Protein AF-A0A2M7NJ41-F1 (afdb_monomer_lite)

Radius of gyration: 12.16 Å; chains: 1; bounding box: 23×26×33 Å

Foldseek 3Di:
DVVVCVVCVVVVHDDCDVLVVVLVCLVVVVDVDSVVVVVVCVVVPVDDDPVSVVVSCVSSVND

Secondary structure (DSSP, 8-state):
-HHHHHHHHHTT----THHHHHHHHHHTTS-S-SHHHHHHHHHTT----HHHHHHHHHHTT--

Structure (mmCIF, N/CA/C/O backbone):
data_AF-A0A2M7NJ41-F1
#
_entry.id   AF-A0A2M7NJ41-F1
#
lo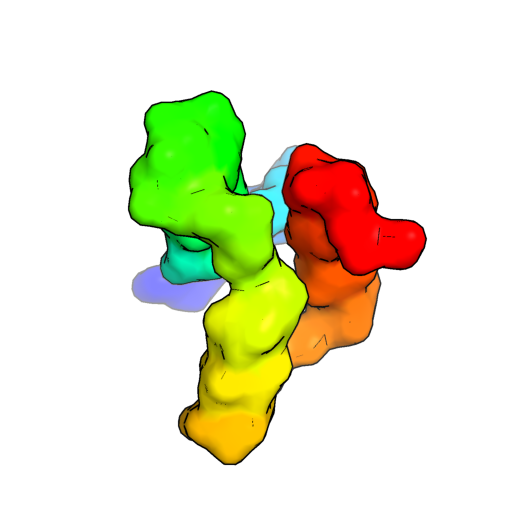op_
_atom_site.group_PDB
_atom_site.id
_atom_site.type_symbol
_atom_site.label_atom_id
_atom_site.label_alt_id
_atom_site.label_comp_id
_atom_site.label_asym_id
_atom_site.label_entity_id
_atom_site.label_seq_id
_atom_site.pdbx_PDB_ins_code
_atom_site.Cartn_x
_atom_site.Cartn_y
_atom_site.Cartn_z
_atom_site.occupancy
_atom_site.B_iso_or_equiv
_atom_site.auth_seq_id
_atom_site.auth_comp_id
_atom_site.auth_asym_id
_atom_site.auth_atom_id
_atom_site.pdbx_PDB_model_num
ATOM 1 N N . MET A 1 1 ? -3.459 -3.873 -20.364 1.00 56.12 1 MET A N 1
ATOM 2 C CA . MET A 1 1 ? -2.929 -3.339 -19.079 1.00 56.12 1 MET A CA 1
ATOM 3 C C . MET A 1 1 ? -1.466 -2.856 -19.092 1.00 56.12 1 MET A C 1
ATOM 5 O O . MET A 1 1 ? -1.164 -1.944 -18.332 1.00 56.12 1 MET A O 1
ATOM 9 N N . LYS A 1 2 ? -0.544 -3.408 -19.908 1.00 58.78 2 LYS A N 1
ATOM 10 C CA . LYS A 1 2 ? 0.872 -2.955 -19.955 1.00 58.78 2 LYS A CA 1
ATOM 11 C C . LYS A 1 2 ? 1.015 -1.479 -20.384 1.00 58.78 2 LYS A C 1
ATOM 13 O O . LYS A 1 2 ? 1.682 -0.721 -19.697 1.00 58.78 2 LYS A O 1
ATOM 18 N N . LYS A 1 3 ? 0.285 -1.058 -21.430 1.00 72.12 3 LYS A N 1
ATOM 19 C CA . LYS A 1 3 ? 0.320 0.311 -21.989 1.00 72.12 3 LYS A CA 1
ATOM 20 C C . LYS A 1 3 ? -0.038 1.409 -20.975 1.00 72.12 3 LYS A C 1
ATOM 22 O O . LYS A 1 3 ? 0.682 2.392 -20.888 1.00 72.12 3 LYS A O 1
ATOM 27 N N . ALA A 1 4 ? -1.081 1.212 -20.163 1.00 72.56 4 ALA A N 1
ATOM 28 C CA . ALA A 1 4 ? -1.501 2.191 -19.154 1.00 72.56 4 ALA A CA 1
ATOM 29 C C . ALA A 1 4 ? -0.440 2.393 -18.060 1.00 72.56 4 ALA A C 1
ATOM 31 O O . ALA A 1 4 ? -0.111 3.524 -17.718 1.00 72.56 4 ALA A O 1
ATOM 32 N N . ARG A 1 5 ? 0.157 1.298 -17.564 1.00 69.00 5 ARG A N 1
ATOM 33 C CA . ARG A 1 5 ? 1.261 1.377 -16.593 1.00 69.00 5 ARG A CA 1
ATOM 34 C C . ARG A 1 5 ? 2.497 2.046 -17.186 1.00 69.00 5 ARG A C 1
ATOM 36 O O . ARG A 1 5 ? 3.130 2.846 -16.509 1.00 69.00 5 ARG A O 1
ATOM 43 N N . THR A 1 6 ? 2.838 1.726 -18.432 1.00 72.56 6 THR A N 1
ATOM 44 C CA . THR A 1 6 ? 3.976 2.344 -19.122 1.00 72.56 6 THR A CA 1
ATOM 45 C C . THR A 1 6 ? 3.758 3.844 -19.320 1.00 72.56 6 THR A C 1
ATOM 47 O O . THR A 1 6 ? 4.647 4.626 -19.009 1.00 72.56 6 THR A O 1
ATOM 50 N N . TYR A 1 7 ? 2.568 4.252 -19.763 1.00 77.56 7 TYR A N 1
ATOM 51 C CA . TYR A 1 7 ? 2.229 5.660 -19.972 1.00 77.56 7 TYR A CA 1
ATOM 52 C C . TYR A 1 7 ? 2.233 6.465 -18.665 1.00 77.56 7 TYR A C 1
ATOM 54 O O . TYR A 1 7 ? 2.819 7.541 -18.601 1.00 77.56 7 TYR A O 1
ATOM 62 N N . ALA A 1 8 ? 1.652 5.914 -17.598 1.00 73.25 8 ALA A N 1
ATOM 63 C CA . ALA A 1 8 ? 1.664 6.537 -16.279 1.00 73.25 8 ALA A CA 1
ATOM 64 C C . ALA A 1 8 ? 3.093 6.705 -15.733 1.00 73.25 8 ALA A C 1
ATOM 66 O O . ALA A 1 8 ? 3.442 7.792 -15.282 1.00 73.25 8 ALA A O 1
ATOM 67 N N . LYS A 1 9 ? 3.950 5.680 -15.867 1.00 71.81 9 LYS A N 1
ATOM 68 C CA . LYS A 1 9 ? 5.373 5.778 -15.501 1.00 71.81 9 LYS A CA 1
ATOM 69 C C . LYS A 1 9 ? 6.114 6.855 -16.296 1.00 71.81 9 LYS A C 1
ATOM 71 O O . LYS A 1 9 ? 6.868 7.614 -15.703 1.00 71.81 9 LYS A O 1
ATOM 76 N N . LEU A 1 10 ? 5.882 6.946 -17.609 1.00 77.06 10 LEU A N 1
ATOM 77 C CA . LEU A 1 10 ? 6.476 7.983 -18.467 1.00 77.06 10 LEU A CA 1
ATOM 78 C C . LEU A 1 10 ? 6.053 9.403 -18.063 1.00 77.06 10 LEU A C 1
ATOM 80 O O . LEU A 1 10 ? 6.773 10.357 -18.332 1.00 77.06 10 LEU A O 1
ATOM 84 N N . LYS A 1 11 ? 4.895 9.542 -17.415 1.00 73.94 11 LYS A N 1
ATOM 85 C CA . LYS A 1 11 ? 4.378 10.808 -16.886 1.00 73.94 11 LYS A CA 1
ATOM 86 C C . LYS A 1 11 ? 4.727 11.047 -15.410 1.00 73.94 11 LYS A C 1
ATOM 88 O O . LYS A 1 11 ? 4.231 12.005 -14.833 1.00 73.94 11 LYS A O 1
ATOM 93 N N . GLY A 1 12 ? 5.566 10.202 -14.805 1.00 66.00 12 GLY A N 1
ATOM 94 C CA . GLY A 1 12 ? 5.991 10.343 -13.408 1.00 66.00 12 GLY A CA 1
ATOM 95 C C . GLY A 1 12 ? 4.965 9.864 -12.376 1.00 66.00 12 GLY A C 1
ATOM 96 O O . GLY A 1 12 ? 5.158 10.077 -11.184 1.00 66.00 12 GLY A O 1
ATOM 97 N N . TYR A 1 13 ? 3.887 9.195 -12.796 1.00 69.94 13 TYR A N 1
ATOM 98 C CA . TYR A 1 13 ? 2.874 8.676 -11.878 1.00 69.94 13 TYR A CA 1
ATOM 99 C C . TYR A 1 13 ? 3.240 7.291 -11.339 1.00 69.94 13 TYR A C 1
ATOM 101 O O . TYR A 1 13 ? 3.529 6.349 -12.090 1.00 69.94 13 TYR A O 1
ATOM 109 N N . THR A 1 14 ? 3.121 7.129 -10.022 1.00 65.75 14 THR A N 1
ATOM 110 C CA . THR A 1 14 ? 3.307 5.841 -9.351 1.00 65.75 14 THR A CA 1
ATOM 111 C C . THR A 1 14 ? 2.041 4.989 -9.446 1.00 65.75 14 THR A C 1
ATOM 113 O O . THR A 1 14 ? 1.011 5.277 -8.841 1.00 65.75 14 THR A O 1
ATOM 116 N N . CYS A 1 15 ? 2.095 3.888 -10.201 1.00 67.12 15 CYS A N 1
ATOM 117 C CA . CYS A 1 15 ? 0.969 2.956 -10.306 1.00 67.12 15 CYS A CA 1
ATOM 118 C C . CYS A 1 15 ? 0.883 2.017 -9.089 1.00 67.12 15 CYS A C 1
ATOM 120 O O . CYS A 1 15 ? 1.454 0.919 -9.100 1.00 67.12 15 CYS A O 1
ATOM 122 N N . LEU A 1 16 ? 0.104 2.407 -8.081 1.00 73.31 16 LEU A N 1
ATOM 123 C CA . LEU A 1 16 ? -0.131 1.613 -6.866 1.00 73.31 16 LEU A CA 1
ATOM 124 C C . LEU A 1 16 ? -0.911 0.307 -7.154 1.00 73.31 16 LEU A C 1
ATOM 126 O O . LEU A 1 16 ? -0.607 -0.749 -6.600 1.00 73.31 16 LEU A O 1
ATOM 130 N N . GLY A 1 17 ? -1.842 0.312 -8.117 1.00 74.38 17 GLY A N 1
ATOM 131 C CA . GLY A 1 17 ? -2.665 -0.865 -8.444 1.00 74.38 17 GLY A CA 1
ATOM 132 C C . GLY A 1 17 ? -3.549 -1.285 -7.263 1.00 74.38 17 GLY A C 1
ATOM 133 O O . GLY A 1 17 ? -4.053 -0.419 -6.557 1.00 74.38 17 GLY A O 1
ATOM 134 N N . SER A 1 18 ? -3.705 -2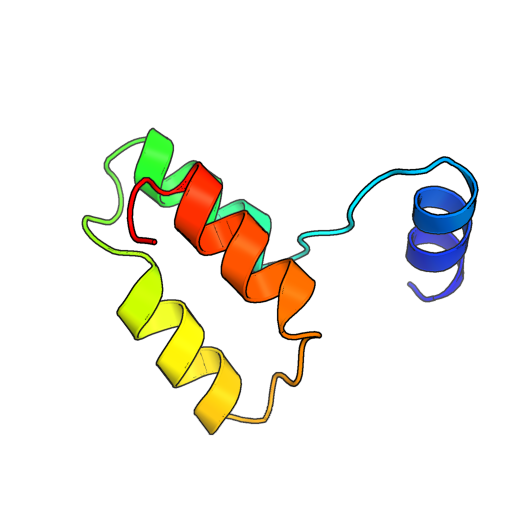.592 -7.017 1.00 78.56 18 SER A N 1
ATOM 135 C CA . SER A 1 18 ? -4.497 -3.126 -5.892 1.00 78.56 18 SER A CA 1
ATOM 136 C C . S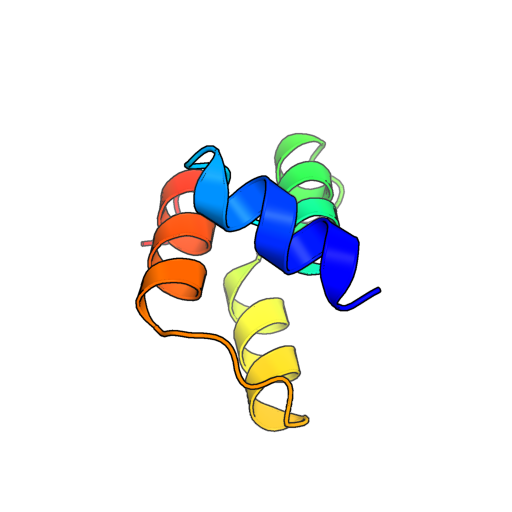ER A 1 18 ? -4.042 -2.604 -4.522 1.00 78.56 18 SER A C 1
ATOM 138 O O . SER A 1 18 ? -4.861 -2.430 -3.629 1.00 78.56 18 SER A O 1
ATOM 140 N N . PHE A 1 19 ? -2.761 -2.257 -4.371 1.00 82.69 19 PHE A N 1
ATOM 141 C CA . PHE A 1 19 ? -2.237 -1.671 -3.136 1.00 82.69 19 PHE A CA 1
ATOM 142 C C . PHE A 1 19 ? -2.756 -0.254 -2.862 1.00 82.69 19 PHE A C 1
ATOM 144 O O . PHE A 1 19 ? -2.881 0.136 -1.709 1.00 82.69 19 PHE A O 1
ATOM 151 N N . GLY A 1 20 ? -3.133 0.501 -3.900 1.00 83.94 20 GLY A N 1
ATOM 152 C CA . GLY A 1 20 ? -3.778 1.806 -3.720 1.00 83.94 20 GLY A CA 1
ATOM 153 C C . GLY A 1 20 ? -5.206 1.689 -3.178 1.00 83.94 20 GLY A C 1
ATOM 154 O O . GLY A 1 20 ? -5.702 2.621 -2.554 1.00 83.94 20 GLY A O 1
ATOM 155 N N . VAL A 1 21 ? -5.862 0.540 -3.385 1.00 85.56 21 VAL A N 1
ATOM 156 C CA . VAL A 1 21 ? -7.166 0.248 -2.773 1.00 85.56 21 VAL A CA 1
ATOM 157 C C . VAL A 1 21 ? -6.994 -0.007 -1.280 1.00 85.56 21 VAL A C 1
ATOM 159 O O . VAL A 1 21 ? -7.762 0.532 -0.493 1.00 85.56 21 VAL A O 1
ATOM 162 N N . LEU A 1 22 ? -5.956 -0.758 -0.894 1.00 86.12 22 LEU A N 1
ATOM 163 C CA . LEU A 1 22 ? -5.610 -0.978 0.513 1.00 86.12 22 LEU A CA 1
ATOM 164 C C . LEU A 1 22 ? -5.267 0.339 1.217 1.00 86.12 22 LEU A C 1
ATOM 166 O O . LEU A 1 22 ? -5.804 0.602 2.286 1.00 86.12 22 LEU A O 1
ATOM 170 N N . LEU A 1 23 ? -4.473 1.205 0.577 1.00 87.75 23 LEU A N 1
ATOM 171 C CA . LEU A 1 23 ? -4.155 2.536 1.105 1.00 87.75 23 LEU A CA 1
ATOM 172 C C . LEU A 1 23 ? -5.414 3.360 1.401 1.00 87.75 23 LEU A C 1
ATOM 174 O O . LEU A 1 23 ? -5.620 3.792 2.531 1.00 87.75 23 LEU A O 1
ATOM 178 N N . LYS A 1 24 ? -6.323 3.457 0.427 1.00 88.00 24 LYS A N 1
ATOM 179 C CA . LYS A 1 24 ? -7.615 4.134 0.615 1.00 88.00 24 LYS A CA 1
ATOM 180 C C . LYS A 1 24 ? -8.504 3.473 1.664 1.00 88.00 24 LYS A C 1
ATOM 182 O O . LYS A 1 24 ? -9.280 4.159 2.320 1.00 88.00 24 LYS A O 1
ATOM 187 N N . ALA A 1 25 ? -8.451 2.149 1.795 1.00 87.69 25 ALA A N 1
ATOM 188 C CA . ALA A 1 25 ? -9.206 1.444 2.822 1.00 87.69 25 ALA A CA 1
ATOM 189 C C . ALA A 1 25 ? -8.714 1.839 4.221 1.00 87.69 25 ALA A C 1
ATOM 191 O O . ALA A 1 25 ? -9.543 2.070 5.098 1.00 87.69 25 ALA A O 1
ATOM 192 N N . LYS A 1 26 ? -7.397 2.001 4.406 1.00 87.75 26 LYS A N 1
ATOM 193 C CA . LYS A 1 26 ? -6.826 2.481 5.668 1.00 87.75 26 LYS A CA 1
ATOM 194 C C . LYS A 1 26 ? -7.174 3.940 5.942 1.00 87.75 26 LYS A C 1
ATOM 196 O O 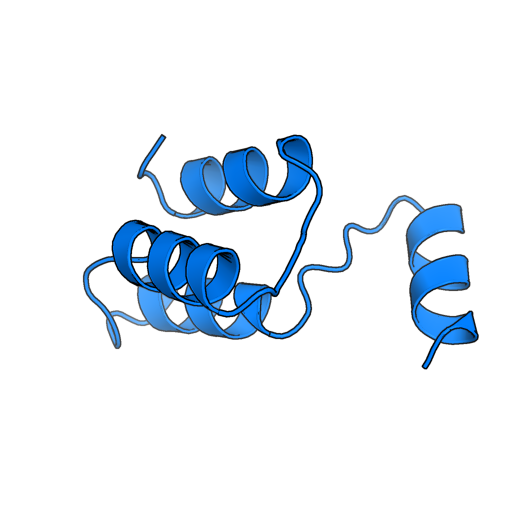. LYS A 1 26 ? -7.635 4.248 7.033 1.00 87.75 26 LYS A O 1
ATOM 201 N N . GLU A 1 27 ? -7.033 4.821 4.950 1.00 87.81 27 GLU A N 1
ATOM 202 C CA . GLU A 1 27 ? -7.428 6.238 5.073 1.00 87.81 27 GLU A CA 1
ATOM 203 C C . GLU A 1 27 ? -8.897 6.397 5.492 1.00 87.81 27 GLU A C 1
ATOM 205 O O . GLU A 1 27 ? -9.247 7.304 6.240 1.00 87.81 27 GLU A O 1
ATOM 210 N N . LYS A 1 28 ? -9.764 5.492 5.026 1.00 91.06 28 LYS A N 1
ATOM 211 C CA . LYS A 1 28 ? -11.188 5.453 5.382 1.00 91.06 28 LYS A CA 1
ATOM 212 C C . LYS A 1 28 ? -11.488 4.724 6.697 1.00 91.06 28 LYS A C 1
ATOM 214 O O . LYS A 1 28 ? -12.659 4.597 7.042 1.00 91.06 28 LYS A O 1
ATOM 219 N N . GLY A 1 29 ? -10.475 4.208 7.393 1.00 90.38 29 GLY A N 1
ATOM 220 C CA . GLY A 1 29 ? -10.633 3.442 8.632 1.00 90.38 29 GLY A CA 1
ATOM 221 C C . GLY A 1 29 ? -11.284 2.065 8.455 1.00 90.38 29 GLY A C 1
ATOM 222 O O . GLY A 1 29 ? -11.744 1.484 9.431 1.00 90.38 29 GLY A O 1
ATOM 223 N N . LEU A 1 30 ? -11.347 1.534 7.227 1.00 91.38 30 LEU A N 1
ATOM 224 C CA . LEU A 1 30 ? -11.911 0.205 6.941 1.00 91.38 30 LEU A CA 1
ATOM 225 C C . LEU A 1 30 ? -10.949 -0.930 7.311 1.00 91.38 30 LEU A C 1
ATOM 227 O O . LEU A 1 30 ? -11.381 -2.058 7.529 1.00 91.38 30 LEU A O 1
ATOM 231 N N . ILE A 1 31 ? -9.650 -0.635 7.345 1.00 89.81 31 ILE A N 1
ATOM 232 C CA . ILE A 1 31 ? -8.604 -1.531 7.837 1.00 89.81 31 ILE A CA 1
ATOM 233 C C . ILE A 1 31 ? -7.694 -0.758 8.789 1.00 89.81 31 ILE A C 1
ATOM 235 O O . ILE A 1 31 ? -7.427 0.423 8.569 1.00 89.81 31 ILE A O 1
ATOM 239 N N . SER A 1 32 ? -7.210 -1.429 9.8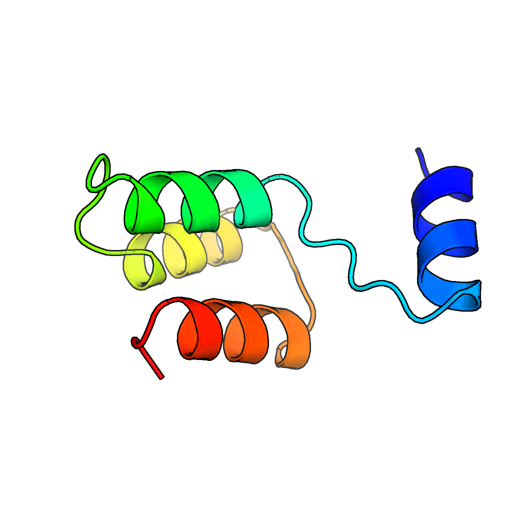32 1.00 87.62 32 SER A N 1
ATOM 240 C CA . SER A 1 32 ? -6.313 -0.825 10.823 1.00 87.62 32 SER A CA 1
ATOM 241 C C . SER A 1 32 ? -4.870 -0.765 10.330 1.00 87.62 32 SER A C 1
ATOM 243 O O . SER A 1 32 ? -4.184 0.230 10.558 1.00 87.62 32 SER A O 1
ATOM 245 N N . GLU A 1 33 ? -4.428 -1.806 9.615 1.00 88.19 33 GLU A N 1
ATOM 246 C CA . GLU A 1 33 ? -3.036 -1.966 9.204 1.00 88.19 33 GLU A CA 1
ATOM 247 C C . GLU A 1 33 ? -2.896 -2.428 7.751 1.00 88.19 33 GLU A C 1
ATOM 249 O O . GLU A 1 33 ? -3.676 -3.250 7.261 1.00 88.19 33 GLU A O 1
ATOM 254 N N . ILE A 1 34 ? -1.880 -1.913 7.059 1.00 89.25 34 ILE A N 1
ATOM 255 C CA . ILE A 1 34 ? -1.576 -2.257 5.662 1.00 89.25 34 ILE A CA 1
ATOM 256 C C . ILE A 1 34 ? -0.411 -3.234 5.562 1.00 89.25 34 ILE A C 1
ATOM 258 O O . ILE A 1 34 ? -0.452 -4.147 4.733 1.00 89.25 34 ILE A O 1
ATOM 262 N N . LYS A 1 35 ? 0.607 -3.077 6.404 1.00 87.31 35 LYS A N 1
ATOM 263 C CA . LYS A 1 35 ? 1.820 -3.895 6.444 1.00 87.31 35 LYS A CA 1
ATOM 264 C C . LYS A 1 35 ? 1.571 -5.411 6.399 1.00 87.31 35 LYS A C 1
ATOM 266 O O . LYS A 1 35 ? 2.102 -6.031 5.475 1.00 87.31 35 LYS A O 1
ATOM 271 N N . PRO A 1 36 ? 0.723 -6.021 7.253 1.00 89.25 36 PRO A N 1
ATOM 272 C CA . PRO A 1 36 ? 0.480 -7.465 7.187 1.00 89.25 36 PRO A CA 1
ATOM 273 C C . PRO A 1 36 ? -0.146 -7.897 5.851 1.00 89.25 36 PRO A C 1
ATOM 275 O O . PRO A 1 36 ? 0.181 -8.952 5.313 1.00 89.25 36 PRO A O 1
ATOM 278 N N . LEU A 1 37 ? -0.994 -7.060 5.246 1.00 87.31 37 LEU A N 1
ATOM 279 C CA . LEU A 1 37 ? -1.599 -7.343 3.940 1.00 87.31 37 LEU A CA 1
ATOM 280 C C . LEU A 1 37 ? -0.574 -7.241 2.802 1.00 87.31 37 LEU A C 1
ATOM 282 O O . LEU A 1 37 ? -0.648 -8.000 1.831 1.00 87.31 37 LEU A O 1
ATOM 286 N N . LEU A 1 38 ? 0.396 -6.328 2.915 1.00 84.69 38 LEU A N 1
ATOM 287 C CA . LEU A 1 38 ? 1.519 -6.231 1.978 1.00 84.69 38 LEU A CA 1
ATOM 288 C C . LEU A 1 38 ? 2.433 -7.453 2.070 1.00 84.69 38 LEU A C 1
ATOM 290 O O . LEU A 1 38 ? 2.826 -7.988 1.032 1.00 84.69 38 LEU A O 1
ATOM 294 N N . GLU A 1 39 ? 2.739 -7.909 3.282 1.00 85.81 39 GLU A N 1
ATOM 295 C CA . GLU A 1 39 ? 3.568 -9.093 3.525 1.00 85.81 39 GLU A CA 1
ATOM 296 C C . GLU A 1 39 ? 2.899 -10.362 2.982 1.00 85.81 39 GLU A C 1
ATOM 298 O O . GLU A 1 39 ? 3.532 -11.126 2.250 1.00 85.81 39 GLU A O 1
ATOM 303 N N . ILE A 1 40 ? 1.594 -10.535 3.224 1.00 87.12 40 ILE A N 1
ATOM 304 C CA . ILE A 1 40 ? 0.794 -11.628 2.647 1.00 87.12 40 ILE A CA 1
ATOM 305 C C . ILE A 1 40 ? 0.785 -11.549 1.114 1.00 87.12 40 ILE A C 1
ATOM 307 O O . ILE A 1 40 ? 0.914 -12.561 0.425 1.00 87.12 40 ILE A O 1
ATOM 311 N N . ALA A 1 41 ? 0.645 -10.356 0.536 1.00 82.94 41 ALA A N 1
ATOM 312 C CA . ALA A 1 41 ? 0.692 -10.202 -0.915 1.00 82.94 41 ALA A CA 1
ATOM 313 C C . ALA A 1 41 ? 2.069 -10.592 -1.485 1.00 82.94 41 ALA A C 1
ATOM 315 O O . ALA A 1 41 ? 2.144 -11.254 -2.524 1.00 82.94 41 ALA A O 1
ATOM 316 N N . GLN A 1 42 ? 3.157 -10.215 -0.808 1.00 82.62 42 GLN A N 1
ATOM 317 C CA . GLN A 1 42 ? 4.515 -10.579 -1.209 1.00 82.62 42 GLN A CA 1
ATOM 318 C C . GLN A 1 42 ? 4.775 -12.084 -1.093 1.00 82.62 42 GLN A C 1
ATOM 320 O O . GLN A 1 42 ? 5.354 -12.655 -2.022 1.00 82.62 42 GLN A O 1
ATOM 325 N N . SER A 1 43 ? 4.328 -12.725 -0.009 1.00 83.50 43 SER A N 1
ATOM 326 C CA . SER A 1 43 ? 4.494 -14.170 0.200 1.00 83.50 43 SER A CA 1
ATOM 327 C C . SER A 1 43 ? 3.707 -14.999 -0.821 1.00 83.50 43 SER A C 1
ATOM 329 O O . SER A 1 43 ? 4.200 -16.021 -1.289 1.00 83.50 43 SER A O 1
ATOM 331 N N . ASN A 1 44 ? 2.556 -14.497 -1.280 1.00 83.38 44 ASN A N 1
ATOM 332 C CA . ASN A 1 44 ? 1.757 -15.090 -2.360 1.00 83.38 44 ASN A CA 1
ATOM 333 C C . ASN A 1 44 ? 2.295 -14.801 -3.781 1.00 83.38 44 ASN A C 1
ATOM 335 O O . ASN A 1 44 ? 1.613 -15.052 -4.775 1.00 83.38 44 ASN A O 1
ATOM 339 N N . GLY A 1 45 ? 3.508 -14.256 -3.911 1.00 74.56 45 GLY A N 1
ATOM 340 C CA . GLY A 1 45 ? 4.174 -14.065 -5.203 1.00 74.56 45 GLY A CA 1
ATOM 341 C C . GLY A 1 45 ? 3.869 -12.739 -5.907 1.00 74.56 45 GLY A C 1
ATOM 342 O O . GLY A 1 45 ? 4.334 -12.524 -7.033 1.00 74.56 45 GLY A O 1
ATOM 343 N N . ILE A 1 46 ? 3.156 -11.798 -5.269 1.00 75.56 46 ILE A N 1
ATOM 344 C CA . ILE A 1 46 ? 2.967 -10.443 -5.811 1.00 75.56 46 ILE A CA 1
ATOM 345 C C . ILE A 1 46 ? 4.252 -9.639 -5.588 1.00 75.56 46 ILE A C 1
ATOM 347 O O . ILE A 1 46 ? 4.400 -8.857 -4.648 1.00 75.56 46 ILE A O 1
ATOM 351 N N . ARG A 1 47 ? 5.209 -9.810 -6.503 1.00 69.94 47 ARG A N 1
ATOM 352 C CA . ARG A 1 47 ? 6.498 -9.117 -6.446 1.00 69.94 47 ARG A CA 1
ATOM 353 C C . ARG A 1 47 ? 6.348 -7.667 -6.918 1.00 69.94 47 ARG A C 1
ATOM 355 O O . ARG A 1 47 ? 6.108 -7.394 -8.097 1.00 69.94 47 ARG A O 1
ATOM 362 N N . ARG A 1 48 ? 6.498 -6.716 -5.996 1.00 76.88 48 ARG A N 1
ATOM 363 C CA . ARG A 1 48 ? 6.636 -5.278 -6.286 1.00 76.88 48 ARG A CA 1
ATOM 364 C C . ARG A 1 48 ? 8.021 -4.784 -5.884 1.00 76.88 48 ARG A C 1
ATOM 366 O O . ARG A 1 48 ? 8.691 -5.397 -5.061 1.00 76.88 48 ARG A O 1
ATOM 373 N N . SER A 1 49 ? 8.459 -3.687 -6.496 1.00 80.44 49 SER A N 1
ATOM 374 C CA . SER A 1 49 ? 9.721 -3.036 -6.140 1.00 80.44 49 SER A CA 1
ATOM 375 C C . SER A 1 49 ? 9.690 -2.583 -4.681 1.00 80.44 49 SER A C 1
ATOM 377 O O . SER A 1 49 ? 8.678 -2.026 -4.253 1.00 80.44 49 SER A O 1
ATOM 379 N N . LYS A 1 50 ? 10.803 -2.753 -3.956 1.00 81.25 50 LYS A N 1
ATOM 380 C CA . LYS A 1 50 ? 10.949 -2.307 -2.559 1.00 81.25 50 LYS A CA 1
ATOM 381 C C . LYS A 1 50 ? 10.532 -0.844 -2.375 1.00 81.25 50 LYS A C 1
ATOM 383 O O . LYS A 1 50 ? 9.687 -0.568 -1.539 1.00 81.25 50 LYS A O 1
ATOM 388 N N . ASN A 1 51 ? 10.951 0.039 -3.281 1.00 83.56 51 ASN A N 1
ATOM 389 C CA . ASN A 1 51 ? 10.591 1.463 -3.259 1.00 83.56 51 ASN A CA 1
ATOM 390 C C . ASN A 1 51 ? 9.073 1.720 -3.300 1.00 83.56 51 ASN A C 1
ATOM 392 O O . ASN A 1 51 ? 8.605 2.715 -2.764 1.00 83.56 51 ASN A O 1
ATOM 396 N N . LEU A 1 52 ? 8.289 0.849 -3.953 1.00 82.69 52 LEU A N 1
ATOM 397 C CA . LEU A 1 52 ? 6.830 1.008 -4.000 1.00 82.69 52 LEU A CA 1
ATOM 398 C C . LEU A 1 52 ? 6.204 0.617 -2.661 1.00 82.69 52 LEU A C 1
ATOM 400 O O . LEU A 1 52 ? 5.275 1.274 -2.214 1.00 82.69 52 LEU A O 1
ATOM 404 N N . ILE A 1 53 ? 6.715 -0.448 -2.045 1.00 85.06 53 ILE A N 1
ATOM 405 C CA . ILE A 1 53 ? 6.268 -0.925 -0.734 1.00 85.06 53 ILE A CA 1
ATOM 406 C C . ILE A 1 53 ? 6.610 0.108 0.339 1.00 85.06 53 ILE A C 1
ATOM 408 O O . ILE A 1 53 ? 5.736 0.483 1.108 1.00 85.06 53 ILE A O 1
ATOM 412 N N . GLU A 1 54 ? 7.837 0.627 0.333 1.00 87.19 54 GLU A N 1
ATOM 413 C CA . GLU A 1 54 ? 8.260 1.691 1.248 1.00 87.19 54 GLU A CA 1
ATOM 414 C C . GLU A 1 54 ? 7.424 2.959 1.080 1.00 87.19 54 GLU A C 1
ATOM 416 O O . GLU A 1 54 ? 7.018 3.548 2.076 1.00 87.19 54 GLU A O 1
ATOM 421 N N . LEU A 1 55 ? 7.115 3.358 -0.161 1.00 87.19 55 LEU A N 1
ATOM 422 C CA . LEU A 1 55 ? 6.218 4.484 -0.410 1.00 87.19 55 LEU A CA 1
ATOM 423 C C . LEU A 1 55 ? 4.836 4.234 0.206 1.00 87.19 55 LEU A C 1
ATOM 425 O O . LEU A 1 55 ? 4.334 5.086 0.923 1.00 87.19 55 LEU A O 1
ATOM 429 N N . ILE A 1 56 ? 4.240 3.062 -0.033 1.00 87.19 56 ILE A N 1
ATOM 430 C CA . ILE A 1 56 ? 2.919 2.720 0.516 1.00 87.19 56 ILE A CA 1
ATOM 431 C C . ILE A 1 56 ? 2.937 2.727 2.049 1.00 87.19 56 ILE A C 1
ATOM 433 O O . ILE A 1 56 ? 2.005 3.246 2.653 1.00 87.19 56 ILE A O 1
ATOM 437 N N . LEU A 1 57 ? 3.979 2.174 2.677 1.00 86.88 57 LEU A N 1
ATOM 438 C CA . LEU A 1 57 ? 4.120 2.164 4.136 1.00 86.88 57 LEU A CA 1
ATOM 439 C C . LEU A 1 57 ? 4.284 3.578 4.704 1.00 86.88 57 LEU A C 1
ATOM 441 O O . LEU A 1 57 ? 3.672 3.892 5.719 1.00 86.88 57 LEU A O 1
ATOM 445 N N . ARG A 1 58 ? 5.043 4.453 4.033 1.00 88.69 58 ARG A N 1
ATOM 446 C CA . ARG A 1 58 ? 5.162 5.869 4.421 1.00 88.69 58 ARG A CA 1
ATOM 447 C C . ARG A 1 58 ? 3.826 6.597 4.343 1.00 88.69 58 ARG A C 1
ATOM 449 O O . ARG A 1 58 ? 3.443 7.236 5.313 1.00 88.69 58 ARG A O 1
ATOM 456 N N . GLU A 1 59 ? 3.102 6.452 3.235 1.00 86.69 59 GLU A N 1
ATOM 457 C CA . GLU A 1 59 ? 1.761 7.038 3.070 1.00 86.69 59 GLU A CA 1
ATOM 458 C C . GLU A 1 59 ? 0.768 6.483 4.107 1.00 86.69 59 GLU A C 1
ATOM 460 O O . GLU A 1 59 ? -0.105 7.191 4.600 1.00 86.69 59 GLU A O 1
ATOM 465 N N . ALA A 1 60 ? 0.933 5.218 4.499 1.00 87.25 60 ALA A N 1
ATOM 466 C CA . ALA A 1 60 ? 0.140 4.581 5.541 1.00 87.25 60 ALA A CA 1
ATOM 467 C C . ALA A 1 60 ? 0.565 4.958 6.976 1.00 87.25 60 ALA A C 1
ATOM 469 O O . ALA A 1 60 ? -0.085 4.489 7.912 1.00 87.25 60 ALA A O 1
ATOM 470 N N . ASN A 1 61 ? 1.617 5.763 7.179 1.00 86.81 61 ASN A N 1
ATOM 471 C CA . ASN A 1 61 ? 2.251 6.014 8.485 1.00 86.81 61 ASN A CA 1
ATOM 472 C C . ASN A 1 61 ? 2.681 4.724 9.228 1.00 86.81 61 ASN A C 1
ATOM 474 O O . ASN A 1 61 ? 2.520 4.606 10.438 1.00 86.81 61 ASN A O 1
ATOM 478 N N . GLU A 1 62 ? 3.209 3.741 8.494 1.00 83.50 62 GLU A N 1
ATOM 479 C CA . GLU A 1 62 ? 3.673 2.425 8.985 1.00 83.50 62 GLU A CA 1
ATOM 480 C C . GLU A 1 62 ? 5.144 2.129 8.624 1.00 83.50 62 GLU A C 1
ATOM 482 O O . GLU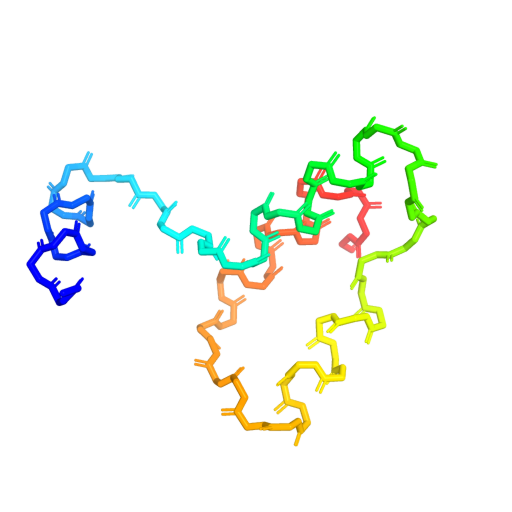 A 1 62 ? 5.547 0.963 8.552 1.00 83.50 62 GLU A O 1
ATOM 487 N N . PHE A 1 63 ? 5.930 3.169 8.323 1.00 66.56 63 PHE A N 1
ATOM 488 C CA . PHE A 1 63 ? 7.342 3.041 7.950 1.00 66.56 63 PHE A CA 1
ATOM 489 C C . PHE A 1 63 ? 8.242 2.758 9.156 1.00 66.56 63 PHE A C 1
ATOM 491 O O . PHE A 1 63 ? 8.121 3.491 10.162 1.00 66.56 63 PHE A O 1
#

Sequence (63 aa):
MKKARTYAKLKGYTCLGSFGVLLKAKEKGLISEIKPLLEIAQSNGIRRSKNLIELILREANEF

pLDDT: mean 80.74, std 8.37, range [56.12, 91.38]